Protein AF-A0A263DU05-F1 (afdb_monomer)

Sequence (46 aa):
MTTMLPVTQQSRTVTASIDGRDVTVPEGTTIYDAAKQVGVEIPVLC

Solvent-accessible surface area (backbone atoms only — not comparable to full-atom values): 3263 Å² total; per-residue (Å²): 141,81,83,78,75,80,82,71,72,79,65,55,69,42,77,46,73,57,98,88,40,82,44,78,42,49,65,88,63,51,69,67,64,55,33,46,76,75,72,44,82,75,91,80,86,135

pLDDT: mean 84.61, std 15.56, range [47.72, 96.25]

Nearest PDB structures (foldseek):
  5l6l-assembly1_A  TM=4.542E-01  e=6.579E+00  Caulobacter vibrioides CB15
  5k8j-assembly1_D-2  TM=3.333E-01  e=4.363E+00  Caulobacter vibrioides CB15
  5l6m-assembly2_I  TM=3.850E-01  e=6.579E+00  Caulobacter vibrioides CB15
  5l6m-assembly2_L-2  TM=3.655E-01  e=6.579E+00  Caulobacter vibrioides CB15
  5k8j-assembly1_A-2  TM=3.517E-01  e=8.650E+00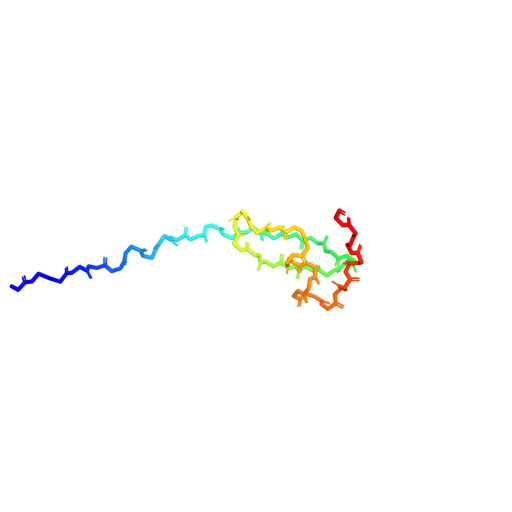  Caulobacter vibrioides CB15

Foldseek 3Di:
DDDDDPPPPPQDWDWDADPNDIFIDGPVDDPQNRCVVVVHHDDDDD

Mean predicted aligned error: 8.45 Å

Secondary structure (DSSP, 8-state):
------------EEEEEETTEEEEEETT--HHHHHHHTT-------

Radius of gyration: 15.32 Å; Cα contacts (8 Å, |Δi|>4): 38; chains: 1; bounding box: 18×27×50 Å

Structure (mmCIF, N/CA/C/O backbone):
data_AF-A0A263DU05-F1
#
_entry.id   AF-A0A263DU05-F1
#
loop_
_atom_site.group_PDB
_atom_site.id
_atom_site.type_symbol
_atom_site.label_atom_id
_atom_site.label_alt_id
_atom_site.label_comp_id
_atom_site.label_asym_id
_atom_site.label_entity_id
_atom_site.label_seq_id
_atom_site.pdbx_PDB_ins_code
_atom_site.Cartn_x
_atom_site.Cartn_y
_atom_site.Cartn_z
_atom_site.occupancy
_atom_site.B_iso_or_equiv
_atom_site.auth_seq_id
_atom_site.auth_comp_id
_atom_site.auth_asym_id
_atom_site.auth_atom_id
_atom_site.pdbx_PDB_model_num
ATOM 1 N N . MET A 1 1 ? -6.341 9.044 40.348 1.00 47.72 1 MET A N 1
ATOM 2 C CA . MET A 1 1 ? -6.141 7.673 39.834 1.00 47.72 1 MET A CA 1
ATOM 3 C C . MET A 1 1 ? -7.069 7.539 38.635 1.00 47.72 1 MET A C 1
ATOM 5 O O . MET A 1 1 ? -8.201 7.110 38.788 1.00 47.72 1 MET A O 1
ATOM 9 N N . THR A 1 2 ? -6.660 8.063 37.481 1.00 51.53 2 THR A N 1
ATOM 10 C CA . THR A 1 2 ? -7.529 8.159 36.298 1.00 51.53 2 THR A CA 1
ATOM 11 C C . THR A 1 2 ? -6.834 7.425 35.171 1.00 51.53 2 THR A C 1
ATOM 13 O O . THR A 1 2 ? -5.994 7.995 34.482 1.00 51.53 2 THR A O 1
ATOM 16 N N . THR A 1 3 ? -7.119 6.135 35.032 1.00 53.22 3 THR A N 1
ATOM 17 C CA . THR A 1 3 ? -6.611 5.351 33.908 1.00 53.22 3 THR A CA 1
ATOM 18 C C . THR A 1 3 ? -7.500 5.633 32.704 1.00 53.22 3 THR A C 1
ATOM 20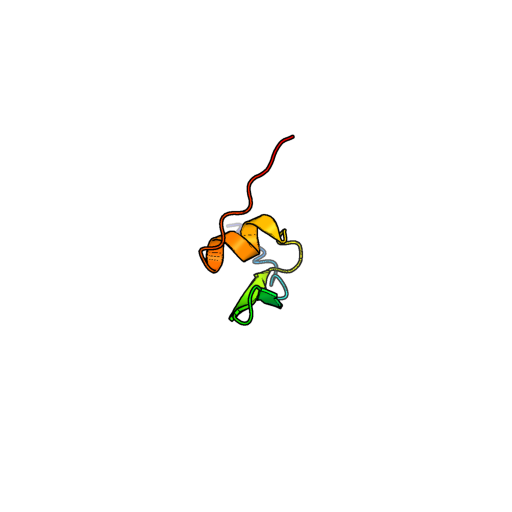 O O . THR A 1 3 ? -8.632 5.159 32.637 1.00 53.22 3 THR A O 1
ATOM 23 N N . MET A 1 4 ? -6.996 6.4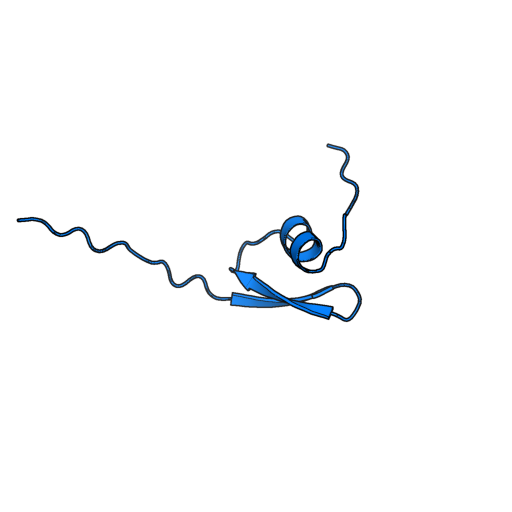38 31.769 1.00 59.69 4 MET A N 1
ATOM 24 C CA . MET 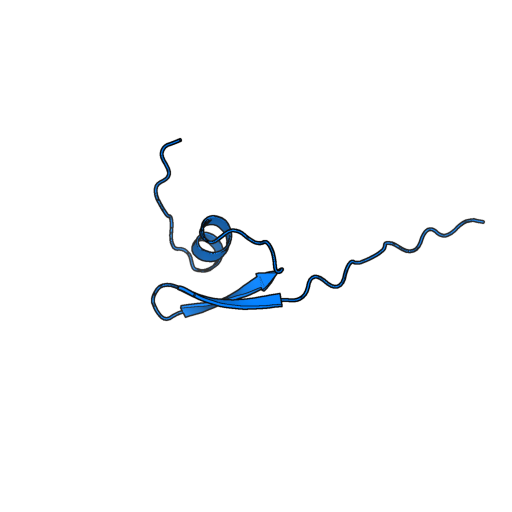A 1 4 ? -7.544 6.521 30.418 1.00 59.69 4 MET A CA 1
ATOM 25 C C . MET A 1 4 ? -7.191 5.220 29.699 1.00 59.69 4 MET A C 1
ATOM 27 O O . MET A 1 4 ? -6.025 4.949 29.417 1.00 59.69 4 MET A O 1
ATOM 31 N N . LEU A 1 5 ? -8.202 4.395 29.448 1.00 60.56 5 LEU A N 1
ATOM 32 C CA . LEU A 1 5 ? -8.095 3.266 28.534 1.00 60.56 5 LEU A CA 1
ATOM 33 C C . LEU A 1 5 ? -7.867 3.840 27.125 1.00 60.56 5 LEU A C 1
ATOM 35 O O . LEU A 1 5 ? -8.635 4.718 26.719 1.00 60.56 5 LEU A O 1
ATOM 39 N N . PRO A 1 6 ? -6.845 3.400 26.369 1.00 59.78 6 PRO A N 1
ATOM 40 C CA . PRO A 1 6 ? -6.745 3.784 24.975 1.00 59.78 6 PRO A CA 1
ATOM 41 C C . PRO A 1 6 ? -7.944 3.159 24.263 1.00 59.78 6 PRO A C 1
ATOM 43 O O . PRO A 1 6 ? -8.106 1.939 24.261 1.00 59.78 6 PRO A O 1
ATOM 46 N N . VAL A 1 7 ? -8.808 3.995 23.687 1.00 55.38 7 VAL A N 1
ATOM 47 C CA . VAL A 1 7 ? -9.774 3.557 22.679 1.00 55.38 7 VAL A CA 1
ATOM 48 C C . VAL A 1 7 ? -8.942 3.043 21.508 1.00 55.38 7 VAL A C 1
ATOM 50 O O . VAL A 1 7 ? -8.518 3.786 20.627 1.00 55.38 7 VAL A O 1
ATOM 53 N N . THR A 1 8 ? -8.630 1.753 21.530 1.00 56.03 8 THR A N 1
ATOM 54 C CA . THR A 1 8 ? -8.223 1.033 20.337 1.00 56.03 8 THR A CA 1
ATOM 55 C C . THR A 1 8 ? -9.496 0.921 19.517 1.00 56.03 8 THR A C 1
ATOM 57 O O . THR A 1 8 ? -10.295 0.006 19.701 1.00 56.03 8 THR A O 1
ATOM 60 N N . GL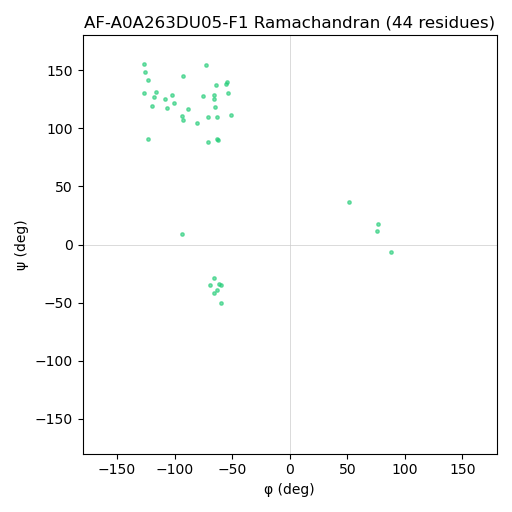N A 1 9 ? -9.765 1.928 18.677 1.00 60.69 9 GLN A N 1
ATOM 61 C CA . GLN A 1 9 ? -10.789 1.786 17.651 1.00 60.69 9 GLN A CA 1
ATOM 62 C C . GLN A 1 9 ? -10.451 0.490 16.924 1.00 60.69 9 GLN A C 1
ATOM 64 O O . GLN A 1 9 ? -9.383 0.392 16.321 1.00 60.69 9 GLN A O 1
ATOM 69 N N . GLN A 1 10 ? -11.297 -0.530 17.078 1.00 59.28 10 GLN A N 1
ATOM 70 C CA . GLN A 1 10 ? -11.177 -1.750 16.301 1.00 59.28 10 GLN A CA 1
ATOM 71 C C . GLN A 1 10 ? -11.404 -1.326 14.857 1.00 59.28 10 GLN A C 1
ATOM 73 O O . GLN A 1 10 ? -12.543 -1.207 14.409 1.00 59.28 10 GLN A O 1
ATOM 78 N N . SER A 1 11 ? -10.323 -0.982 14.163 1.00 72.88 11 SER A N 1
ATOM 79 C CA . SER A 1 11 ? -10.374 -0.644 12.760 1.00 72.88 11 SER A CA 1
ATOM 80 C C . SER A 1 11 ? -10.831 -1.905 12.052 1.00 72.88 11 SER A C 1
ATOM 82 O O . SER A 1 11 ? -10.134 -2.921 12.029 1.00 72.88 11 SER A O 1
ATOM 84 N N . ARG A 1 12 ? -12.066 -1.871 11.546 1.00 88.88 12 ARG A N 1
ATOM 85 C CA . ARG A 1 12 ? -12.574 -2.938 10.697 1.00 88.88 12 ARG A CA 1
ATOM 86 C C . ARG A 1 12 ? -11.569 -3.112 9.569 1.00 88.88 12 ARG A C 1
ATOM 88 O O . ARG A 1 12 ? -11.146 -2.131 8.968 1.00 88.88 12 ARG A O 1
ATOM 95 N N . THR A 1 13 ? -11.145 -4.338 9.321 1.00 92.88 13 THR A N 1
ATOM 96 C CA . THR A 1 13 ? -10.249 -4.626 8.210 1.00 92.88 13 THR A CA 1
ATOM 97 C C . THR A 1 13 ? -11.061 -5.009 6.983 1.00 92.88 13 THR A C 1
ATOM 99 O O . THR A 1 13 ? -12.133 -5.615 7.080 1.00 92.88 13 THR A O 1
ATOM 102 N N . VAL A 1 14 ? -10.559 -4.615 5.820 1.00 94.38 14 VAL A N 1
ATOM 103 C CA . VAL A 1 14 ? -11.107 -4.960 4.511 1.00 94.38 14 VAL A CA 1
ATOM 104 C C . VAL A 1 14 ? -10.022 -5.645 3.695 1.00 94.38 14 VAL A C 1
ATOM 106 O O . VAL A 1 14 ? -8.850 -5.273 3.766 1.00 94.38 14 VAL A O 1
ATOM 109 N N . THR A 1 15 ? -10.414 -6.661 2.935 1.00 96.06 15 THR A N 1
ATOM 110 C CA . THR A 1 15 ? -9.511 -7.384 2.039 1.00 96.06 15 THR A CA 1
ATOM 111 C C . THR A 1 15 ? -9.743 -6.907 0.614 1.00 96.06 15 THR A C 1
ATOM 113 O O . THR A 1 15 ? -10.881 -6.880 0.144 1.00 96.06 15 THR A O 1
ATOM 116 N N . ALA A 1 16 ? -8.668 -6.522 -0.064 1.00 94.31 16 ALA A N 1
ATOM 117 C CA . ALA A 1 16 ? -8.660 -6.135 -1.467 1.00 94.31 16 ALA A CA 1
ATOM 118 C C . ALA A 1 16 ? -7.623 -6.971 -2.223 1.00 94.31 16 ALA A C 1
ATOM 120 O O . ALA A 1 16 ? -6.594 -7.331 -1.662 1.00 94.31 16 ALA A O 1
ATOM 121 N N . SER A 1 17 ? -7.876 -7.252 -3.500 1.00 96.25 17 SER A N 1
ATOM 122 C CA . SER A 1 17 ? -6.906 -7.912 -4.379 1.00 96.25 17 SER A CA 1
ATOM 123 C C . SER A 1 17 ? -6.221 -6.867 -5.259 1.00 96.25 17 SER A C 1
ATOM 125 O O . SER A 1 17 ? -6.894 -6.174 -6.025 1.00 96.25 17 SER A O 1
ATOM 127 N N . ILE A 1 18 ? -4.893 -6.775 -5.179 1.00 94.88 18 ILE A N 1
ATOM 128 C CA . ILE A 1 18 ? -4.045 -5.890 -5.993 1.00 94.88 18 ILE A CA 1
ATOM 129 C C . ILE A 1 18 ? -3.081 -6.776 -6.788 1.00 94.88 18 ILE A C 1
ATOM 131 O O . ILE A 1 18 ? -2.328 -7.545 -6.198 1.00 94.88 18 ILE A O 1
ATOM 135 N N . ASP A 1 19 ? -3.132 -6.720 -8.122 1.00 92.50 19 ASP A N 1
ATOM 136 C CA . ASP A 1 19 ? -2.321 -7.560 -9.026 1.00 92.50 19 ASP A CA 1
ATOM 137 C C . ASP A 1 19 ? -2.393 -9.073 -8.723 1.00 92.50 19 ASP A C 1
ATOM 139 O O . ASP A 1 19 ? -1.412 -9.810 -8.829 1.00 92.50 19 ASP A O 1
ATOM 143 N N . GLY A 1 20 ? -3.575 -9.544 -8.311 1.00 93.81 20 GLY A N 1
ATOM 144 C CA . GLY A 1 20 ? -3.816 -10.943 -7.940 1.00 93.81 20 GLY A CA 1
ATOM 145 C C . GLY A 1 20 ? -3.258 -11.343 -6.571 1.00 93.81 20 GLY A C 1
ATOM 146 O O . GLY A 1 20 ? -3.202 -12.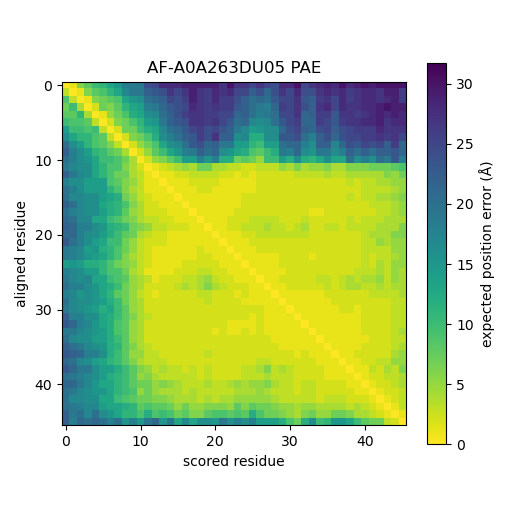533 -6.265 1.00 93.81 20 GLY A O 1
ATOM 147 N N . ARG A 1 21 ? -2.831 -10.375 -5.752 1.00 94.31 21 ARG A N 1
ATOM 148 C CA . ARG A 1 21 ? -2.391 -10.578 -4.368 1.00 94.31 21 ARG A CA 1
ATOM 149 C C . ARG A 1 21 ? -3.430 -10.007 -3.415 1.00 94.31 21 ARG A C 1
ATOM 151 O O . ARG A 1 21 ? -3.750 -8.821 -3.489 1.00 94.31 21 ARG A O 1
ATOM 158 N N . ASP A 1 22 ? -3.906 -10.831 -2.491 1.00 96.12 22 ASP A N 1
ATOM 159 C CA . ASP A 1 22 ? -4.809 -10.379 -1.439 1.00 96.12 22 ASP A CA 1
ATOM 160 C C . ASP A 1 22 ? -4.043 -9.584 -0.377 1.00 96.12 22 ASP A C 1
ATOM 162 O O . ASP A 1 22 ? -3.049 -10.050 0.186 1.00 96.12 22 ASP A O 1
ATOM 166 N N . VAL A 1 23 ? -4.529 -8.383 -0.076 1.00 95.25 23 VAL A N 1
ATOM 167 C CA . VAL A 1 23 ? -4.019 -7.513 0.981 1.00 95.25 23 VAL A CA 1
ATOM 168 C C . VAL A 1 23 ? -5.163 -7.117 1.903 1.00 95.25 23 VAL A C 1
ATOM 170 O O . VAL A 1 23 ? -6.231 -6.697 1.462 1.00 95.25 23 VAL A O 1
ATOM 173 N N . THR A 1 24 ? -4.952 -7.282 3.207 1.00 95.94 24 THR A N 1
ATOM 174 C CA . THR A 1 24 ? -5.934 -6.904 4.227 1.00 95.94 24 THR A CA 1
ATOM 175 C C . THR A 1 24 ? -5.452 -5.650 4.931 1.00 95.94 24 THR A C 1
ATOM 177 O O . THR A 1 24 ? -4.406 -5.663 5.574 1.00 95.94 24 THR A O 1
ATOM 180 N N . VAL A 1 25 ? -6.220 -4.572 4.810 1.00 93.81 25 VAL A N 1
ATOM 181 C CA . VAL A 1 25 ? -5.878 -3.257 5.360 1.00 93.81 25 VAL A CA 1
ATOM 182 C C . VAL A 1 25 ? -7.011 -2.724 6.235 1.00 93.81 25 VAL A C 1
ATOM 184 O O . VAL A 1 25 ? -8.163 -3.125 6.057 1.00 93.81 25 VAL A O 1
ATOM 187 N N . PRO A 1 26 ? -6.727 -1.827 7.193 1.00 94.12 26 PRO A N 1
ATOM 188 C CA . PRO A 1 26 ? -7.767 -1.089 7.897 1.00 94.12 26 PRO A CA 1
ATOM 189 C C . PRO A 1 26 ? -8.695 -0.366 6.915 1.00 94.12 26 PRO A C 1
ATOM 191 O O . PRO A 1 26 ? -8.241 0.212 5.925 1.00 94.12 26 PRO A O 1
ATOM 194 N N . GLU A 1 27 ? -9.990 -0.363 7.195 1.00 91.19 27 GLU A N 1
ATOM 195 C CA . GLU A 1 27 ? -10.957 0.442 6.460 1.00 91.19 27 GLU A CA 1
ATOM 196 C C . GLU A 1 27 ? -10.539 1.922 6.492 1.00 91.19 27 GLU A C 1
ATOM 198 O O . GLU A 1 27 ? -10.059 2.427 7.508 1.00 91.19 27 GLU A O 1
ATOM 203 N N . GLY A 1 28 ? -10.668 2.605 5.353 1.00 91.38 28 GLY A N 1
ATOM 204 C CA . GLY A 1 28 ? -10.176 3.975 5.165 1.00 91.38 28 GLY A CA 1
ATOM 205 C C . GLY A 1 28 ? -8.718 4.078 4.701 1.00 91.38 28 GLY A C 1
ATOM 206 O O . GLY A 1 28 ? -8.277 5.172 4.358 1.00 91.38 28 GLY A O 1
ATOM 207 N N . THR A 1 29 ? -7.981 2.965 4.626 1.00 93.50 29 THR A N 1
ATOM 208 C CA . THR A 1 29 ? -6.657 2.939 3.979 1.00 93.50 29 THR A CA 1
ATOM 209 C C . THR A 1 29 ? -6.788 3.241 2.487 1.00 93.50 29 THR A C 1
ATOM 211 O O . THR A 1 29 ? -7.681 2.723 1.813 1.00 93.50 29 THR A O 1
ATOM 214 N N . THR A 1 30 ? -5.889 4.070 1.952 1.00 94.88 30 THR A N 1
ATOM 215 C CA . THR A 1 30 ? -5.886 4.393 0.522 1.00 94.88 30 THR A CA 1
ATOM 216 C C . THR A 1 30 ? -5.392 3.210 -0.311 1.00 94.88 30 THR A C 1
ATOM 218 O O . THR A 1 30 ? -4.596 2.390 0.148 1.00 94.88 30 THR A O 1
ATOM 221 N N . ILE A 1 31 ? -5.813 3.145 -1.577 1.00 93.94 31 ILE A N 1
ATOM 222 C CA . ILE A 1 31 ? -5.305 2.131 -2.516 1.00 93.94 31 ILE A CA 1
ATOM 223 C C . ILE A 1 31 ? -3.784 2.267 -2.680 1.00 93.94 31 ILE A C 1
ATOM 225 O O . ILE A 1 31 ? -3.096 1.259 -2.787 1.00 93.94 31 ILE A O 1
ATOM 229 N N . TYR A 1 32 ? -3.253 3.493 -2.637 1.00 94.75 32 TYR A N 1
ATOM 230 C CA . TYR A 1 32 ? -1.816 3.755 -2.709 1.00 94.75 32 TYR A CA 1
ATOM 231 C C . TYR A 1 32 ? -1.051 3.087 -1.559 1.00 94.75 32 TYR A C 1
ATOM 233 O O . TYR A 1 32 ? -0.095 2.347 -1.791 1.00 94.75 32 TYR A O 1
ATOM 241 N N . ASP A 1 33 ? -1.503 3.281 -0.320 1.00 94.38 33 ASP A N 1
ATOM 242 C CA . ASP A 1 33 ? -0.851 2.684 0.848 1.00 94.38 33 ASP A CA 1
ATOM 243 C C . ASP A 1 33 ? -1.027 1.161 0.891 1.00 94.38 33 ASP A C 1
ATOM 245 O O . ASP A 1 33 ? -0.108 0.442 1.288 1.00 94.38 33 ASP A O 1
ATOM 249 N N . ALA A 1 34 ? -2.176 0.648 0.441 1.00 95.44 34 ALA A N 1
ATOM 250 C CA . ALA A 1 34 ? -2.410 -0.789 0.311 1.00 95.44 34 ALA A CA 1
ATOM 251 C C . ALA A 1 34 ? -1.505 -1.427 -0.762 1.00 95.44 34 ALA A C 1
ATOM 253 O O . ALA A 1 34 ? -0.920 -2.483 -0.527 1.00 95.44 34 ALA A O 1
ATOM 254 N N . ALA A 1 35 ? -1.325 -0.765 -1.909 1.00 95.25 35 ALA A N 1
ATOM 255 C CA . ALA A 1 35 ? -0.450 -1.215 -2.992 1.00 95.25 35 ALA A CA 1
ATOM 256 C C . ALA A 1 35 ? 1.020 -1.274 -2.548 1.00 95.25 35 ALA A C 1
ATOM 258 O O . ALA A 1 35 ? 1.724 -2.248 -2.827 1.00 95.25 35 ALA A O 1
ATOM 259 N N . LYS A 1 36 ? 1.470 -0.299 -1.751 1.00 94.50 36 LYS A N 1
ATOM 260 C CA . LYS A 1 36 ? 2.828 -0.310 -1.187 1.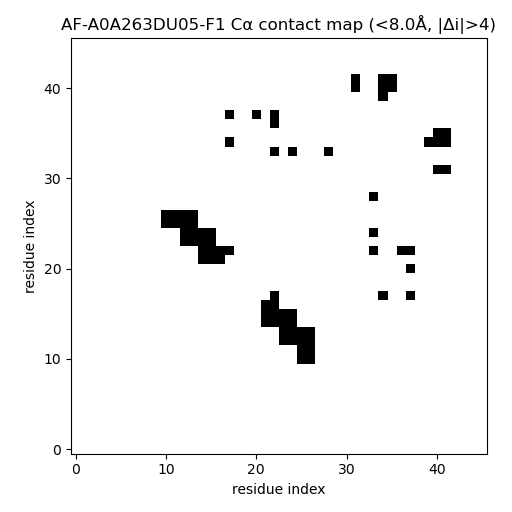00 94.50 36 LYS A CA 1
ATOM 261 C C . LYS A 1 36 ? 3.096 -1.516 -0.287 1.00 94.50 36 LYS A C 1
ATOM 263 O O . LYS A 1 36 ? 4.213 -2.025 -0.299 1.00 94.50 36 LYS A O 1
ATOM 268 N N . GLN A 1 37 ? 2.099 -2.016 0.450 1.00 92.94 37 GLN A N 1
ATOM 269 C CA . GLN A 1 37 ? 2.261 -3.208 1.301 1.00 92.94 37 GLN A CA 1
ATOM 270 C C . GLN A 1 37 ? 2.528 -4.484 0.495 1.00 92.94 37 GLN A C 1
ATOM 272 O O . GLN A 1 37 ? 3.217 -5.380 0.978 1.00 92.94 37 GLN A O 1
ATOM 277 N N . VAL A 1 38 ? 2.033 -4.556 -0.743 1.00 94.44 38 VAL A N 1
AT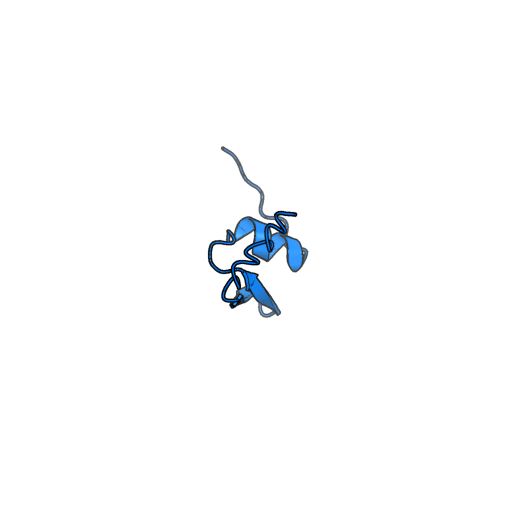OM 278 C CA . VAL A 1 38 ? 2.300 -5.672 -1.666 1.00 94.44 38 VAL A CA 1
ATOM 279 C C . VAL A 1 38 ? 3.489 -5.408 -2.599 1.00 94.44 38 VAL A C 1
ATOM 281 O O . VAL A 1 38 ? 3.738 -6.201 -3.511 1.00 94.44 38 VAL A O 1
ATOM 284 N N . GLY A 1 39 ? 4.246 -4.331 -2.354 1.00 93.12 39 GLY A N 1
ATOM 285 C CA . GLY A 1 39 ? 5.436 -3.950 -3.119 1.00 93.12 39 GLY A CA 1
ATOM 286 C C . GLY A 1 39 ? 5.136 -3.314 -4.477 1.00 93.12 39 GLY A C 1
ATOM 287 O O . GLY A 1 39 ? 6.014 -3.285 -5.336 1.00 93.12 39 GLY A O 1
ATOM 288 N N . VAL A 1 40 ? 3.908 -2.836 -4.687 1.00 92.81 40 VAL A N 1
ATOM 289 C CA . VAL A 1 40 ? 3.505 -2.131 -5.906 1.00 92.81 40 VAL A CA 1
ATOM 290 C C . VAL A 1 40 ? 3.676 -0.635 -5.675 1.00 92.81 40 VAL A C 1
ATOM 292 O O . VAL A 1 40 ? 2.961 -0.019 -4.883 1.00 92.81 40 VAL A O 1
ATOM 295 N N . GLU A 1 41 ? 4.649 -0.045 -6.362 1.00 91.44 41 GLU A N 1
ATOM 296 C CA . GLU A 1 41 ? 4.914 1.388 -6.297 1.00 91.44 41 GLU A CA 1
ATOM 297 C C . GLU A 1 41 ? 4.161 2.106 -7.417 1.00 91.44 41 GLU A C 1
ATOM 299 O O . GLU A 1 41 ? 4.489 1.987 -8.596 1.00 91.44 41 GLU A O 1
ATOM 304 N N . ILE A 1 42 ? 3.108 2.831 -7.040 1.00 92.06 42 ILE A N 1
ATOM 305 C CA . ILE A 1 42 ? 2.286 3.591 -7.980 1.00 92.06 42 ILE A CA 1
ATOM 306 C C . ILE A 1 42 ? 2.908 4.987 -8.131 1.00 92.06 42 ILE A C 1
ATOM 308 O O . ILE A 1 42 ? 2.955 5.728 -7.147 1.00 92.06 42 ILE A O 1
ATOM 312 N N . PRO A 1 43 ? 3.380 5.389 -9.322 1.00 91.62 43 PRO A N 1
ATOM 313 C CA . PRO A 1 43 ? 3.887 6.737 -9.527 1.00 91.62 43 PRO A CA 1
ATOM 314 C C . PRO A 1 43 ? 2.742 7.743 -9.382 1.00 91.62 43 PRO A C 1
ATOM 316 O O . PRO A 1 43 ? 1.714 7.642 -10.051 1.00 91.62 43 PRO A O 1
ATOM 319 N N . VAL A 1 44 ? 2.930 8.720 -8.501 1.00 90.38 44 VAL A N 1
ATOM 320 C CA . VAL A 1 44 ? 1.969 9.792 -8.232 1.00 90.38 44 VAL A CA 1
ATOM 321 C C . VAL A 1 44 ? 2.577 11.132 -8.629 1.00 90.38 44 VAL A C 1
ATOM 323 O O . VAL A 1 44 ? 3.704 11.446 -8.256 1.00 90.38 44 VAL A O 1
ATOM 326 N N . LEU A 1 45 ? 1.814 11.916 -9.387 1.00 85.81 45 LEU A N 1
ATOM 327 C CA . LEU A 1 45 ? 2.065 13.328 -9.662 1.00 85.81 45 LEU A CA 1
ATOM 328 C C . LEU A 1 45 ? 0.875 14.096 -9.083 1.00 85.81 45 LEU A C 1
ATOM 330 O O . LEU A 1 45 ? -0.268 13.715 -9.345 1.00 85.81 45 LEU A O 1
ATOM 334 N N . CYS A 1 46 ? 1.146 15.096 -8.247 1.00 78.06 46 CYS A N 1
ATOM 335 C CA . C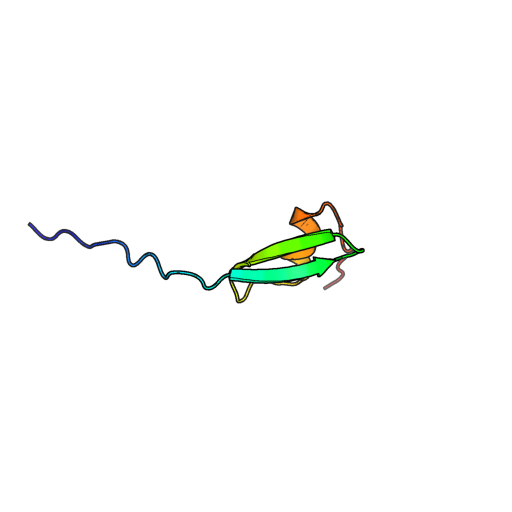YS A 1 46 ? 0.133 15.886 -7.549 1.00 78.06 46 CYS A CA 1
ATOM 336 C C . CYS A 1 46 ? -0.218 17.178 -8.289 1.00 78.06 46 CYS A C 1
ATOM 338 O O . CYS A 1 46 ? 0.704 17.829 -8.833 1.00 78.06 46 CYS A O 1
#